Protein AF-A0A9D6K3H1-F1 (afdb_monomer)

Structure (mmCIF, N/CA/C/O backbone):
data_AF-A0A9D6K3H1-F1
#
_entry.id   AF-A0A9D6K3H1-F1
#
loop_
_atom_site.group_PDB
_atom_site.id
_atom_site.type_symbol
_atom_site.label_atom_id
_atom_site.label_alt_id
_atom_site.label_comp_id
_atom_site.label_asym_id
_atom_site.label_entity_id
_atom_site.label_seq_id
_atom_site.pdbx_PDB_ins_code
_atom_site.Cartn_x
_atom_site.Cartn_y
_atom_site.Cartn_z
_atom_site.occupancy
_atom_site.B_iso_or_equiv
_atom_site.auth_seq_id
_atom_site.auth_comp_id
_atom_site.auth_asym_id
_atom_site.auth_atom_id
_atom_site.pdbx_PDB_model_num
ATOM 1 N N . MET A 1 1 ? -2.750 3.047 2.889 1.00 34.97 1 MET A N 1
ATOM 2 C CA . MET A 1 1 ? -2.021 2.498 1.728 1.00 34.97 1 MET A CA 1
ATOM 3 C C . MET A 1 1 ? -0.585 2.992 1.635 1.00 34.97 1 MET A C 1
ATOM 5 O O . MET A 1 1 ? 0.283 2.150 1.766 1.00 34.97 1 MET A O 1
ATOM 9 N N . ILE A 1 2 ? -0.278 4.298 1.575 1.00 33.31 2 ILE A N 1
ATOM 10 C CA . ILE A 1 2 ? 1.137 4.746 1.645 1.00 33.31 2 ILE A CA 1
ATOM 11 C C . ILE A 1 2 ? 1.845 4.328 2.918 1.00 33.31 2 ILE A C 1
ATOM 13 O O . ILE A 1 2 ? 3.008 3.987 2.863 1.00 33.31 2 ILE A O 1
ATOM 17 N N . LYS A 1 3 ? 1.144 4.254 4.052 1.00 32.53 3 LYS A N 1
ATOM 18 C CA . LYS A 1 3 ? 1.721 3.694 5.279 1.00 32.53 3 LYS A CA 1
ATOM 19 C C . LYS A 1 3 ? 2.022 2.196 5.196 1.00 32.53 3 LYS A C 1
ATOM 21 O O . LYS A 1 3 ? 2.820 1.746 5.992 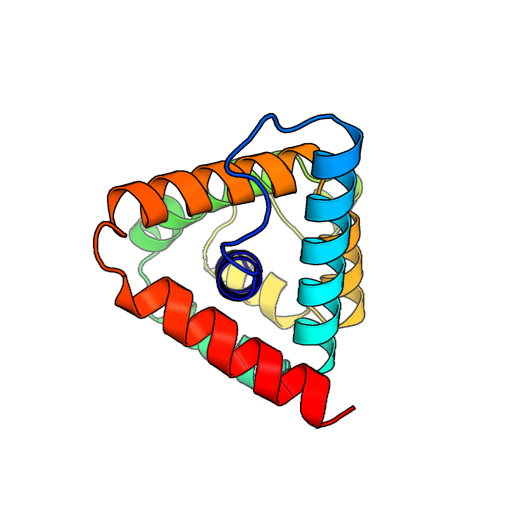1.00 32.53 3 LYS A O 1
ATOM 26 N N . ILE A 1 4 ? 1.405 1.449 4.276 1.00 41.09 4 ILE A N 1
ATOM 27 C CA . ILE A 1 4 ? 1.750 0.043 4.009 1.00 41.09 4 ILE A CA 1
ATOM 28 C C . ILE A 1 4 ? 3.023 0.011 3.166 1.00 41.09 4 ILE A C 1
ATOM 30 O O . ILE A 1 4 ? 3.973 -0.642 3.562 1.00 41.09 4 ILE A O 1
ATOM 34 N N . LEU A 1 5 ? 3.096 0.811 2.094 1.00 40.06 5 LEU A N 1
ATOM 35 C CA . LEU A 1 5 ? 4.319 0.947 1.296 1.00 40.06 5 LEU A CA 1
ATOM 36 C C . LEU A 1 5 ? 5.498 1.475 2.143 1.00 40.06 5 LEU A C 1
ATOM 38 O O . LEU A 1 5 ? 6.581 0.913 2.099 1.00 40.06 5 LEU A O 1
ATOM 42 N N . LEU A 1 6 ? 5.274 2.490 2.988 1.00 38.03 6 LEU A N 1
ATOM 43 C CA . LEU A 1 6 ? 6.254 3.021 3.946 1.00 38.03 6 LEU A CA 1
ATOM 44 C C . LEU A 1 6 ? 6.582 2.034 5.069 1.00 38.03 6 LEU A C 1
ATOM 46 O O . LEU A 1 6 ? 7.730 1.987 5.487 1.00 38.03 6 LEU A O 1
ATOM 50 N N . ALA A 1 7 ? 5.610 1.262 5.571 1.00 35.84 7 ALA A N 1
ATOM 51 C CA . ALA A 1 7 ? 5.877 0.213 6.556 1.00 35.84 7 ALA A CA 1
ATOM 52 C C . ALA A 1 7 ? 6.745 -0.885 5.950 1.00 35.84 7 ALA A C 1
ATOM 54 O O . ALA A 1 7 ? 7.663 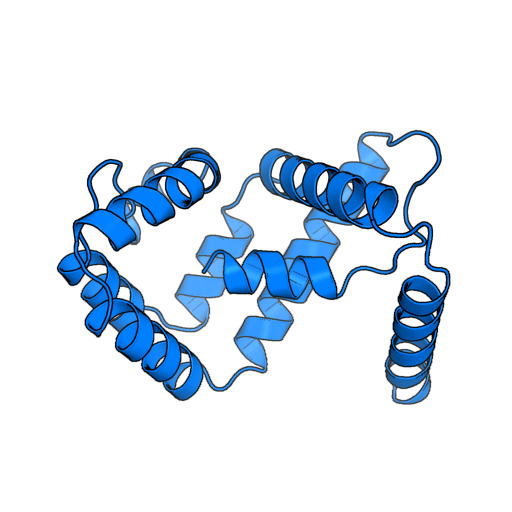-1.341 6.603 1.00 35.84 7 ALA A O 1
ATOM 55 N N . VAL A 1 8 ? 6.526 -1.251 4.693 1.00 38.44 8 VAL A N 1
ATOM 56 C CA . VAL A 1 8 ? 7.352 -2.235 3.989 1.00 38.44 8 VAL A CA 1
ATOM 57 C C . VAL A 1 8 ? 8.752 -1.683 3.696 1.00 38.44 8 VAL A C 1
ATOM 59 O O . VAL A 1 8 ? 9.738 -2.396 3.856 1.00 38.44 8 VAL A O 1
ATOM 62 N N . LEU A 1 9 ? 8.863 -0.390 3.374 1.00 36.81 9 LEU A N 1
ATOM 63 C CA . LEU A 1 9 ? 10.142 0.323 3.255 1.00 36.81 9 LEU A CA 1
ATOM 64 C C . LEU A 1 9 ? 10.906 0.425 4.592 1.00 36.81 9 LEU A C 1
ATOM 66 O O . LEU A 1 9 ? 12.134 0.443 4.584 1.00 36.81 9 LEU A O 1
ATOM 70 N N . LEU A 1 10 ? 10.202 0.429 5.732 1.00 32.66 10 LEU A N 1
ATOM 71 C CA . LEU A 1 10 ? 10.774 0.359 7.087 1.00 32.66 10 LEU A CA 1
ATOM 72 C C . LEU A 1 10 ? 11.378 -1.025 7.429 1.00 32.66 10 LEU A C 1
ATOM 74 O O . LEU A 1 10 ? 12.097 -1.125 8.421 1.00 32.66 10 LEU A O 1
ATOM 78 N N . PHE A 1 11 ? 11.118 -2.073 6.632 1.00 36.97 11 PHE A N 1
ATOM 79 C CA . PHE A 1 11 ? 11.598 -3.450 6.856 1.00 36.97 11 PHE A CA 1
ATOM 80 C C . PHE A 1 11 ? 12.763 -3.874 5.944 1.00 36.97 11 PHE A C 1
ATOM 82 O O . PHE A 1 11 ? 13.203 -5.024 6.005 1.00 36.97 11 PHE A O 1
ATOM 89 N N . LEU A 1 12 ? 13.294 -2.976 5.105 1.00 38.28 12 LEU A N 1
ATOM 90 C CA . LEU A 1 12 ? 14.443 -3.297 4.257 1.00 38.28 12 LEU A CA 1
ATOM 91 C C . LEU A 1 12 ? 15.762 -3.256 5.052 1.00 38.28 12 LEU A C 1
ATOM 93 O O . LEU A 1 12 ? 16.005 -2.298 5.790 1.00 38.28 12 LEU A O 1
ATOM 97 N N . PRO A 1 13 ? 16.659 -4.247 4.884 1.00 34.34 13 PRO A N 1
ATOM 98 C CA . PRO A 1 13 ? 18.005 -4.184 5.435 1.00 34.34 13 PRO A CA 1
ATOM 99 C C . PRO A 1 13 ? 18.747 -2.953 4.904 1.00 34.34 13 PRO A C 1
ATOM 101 O O . PRO A 1 13 ? 19.019 -2.861 3.709 1.00 34.34 13 PRO A O 1
ATOM 104 N N . GLY A 1 14 ? 19.165 -2.052 5.798 1.00 37.28 14 GLY A N 1
ATOM 105 C CA . GLY A 1 14 ? 19.991 -0.875 5.483 1.00 37.28 14 GLY A CA 1
ATOM 106 C C . GLY A 1 14 ? 21.407 -1.184 4.967 1.00 37.28 14 GLY A C 1
ATOM 107 O O . GLY A 1 14 ? 22.272 -0.319 5.019 1.00 37.28 14 GLY A O 1
ATOM 108 N N . LYS A 1 15 ? 21.665 -2.414 4.503 1.00 33.31 15 LYS A N 1
ATOM 109 C CA . LYS A 1 15 ? 22.936 -2.855 3.912 1.00 33.31 15 LYS A CA 1
ATOM 110 C C . LYS A 1 15 ? 22.872 -3.106 2.405 1.00 33.31 15 LYS A C 1
ATOM 112 O O . LYS A 1 15 ? 23.891 -3.455 1.819 1.00 33.31 15 LYS A O 1
ATOM 117 N N . VAL A 1 16 ? 21.720 -2.919 1.760 1.00 41.09 16 VAL A N 1
ATOM 118 C CA . VAL A 1 16 ? 21.636 -3.014 0.299 1.00 41.09 16 VAL A CA 1
ATOM 119 C C . VAL A 1 16 ? 21.862 -1.624 -0.304 1.00 41.09 16 VAL A C 1
ATOM 121 O O . VAL A 1 16 ? 20.983 -0.769 -0.267 1.00 41.09 16 VAL A O 1
ATOM 124 N N . CYS A 1 17 ? 23.066 -1.452 -0.858 1.00 39.22 17 CYS A N 1
ATOM 125 C CA . CYS A 1 17 ? 23.464 -0.446 -1.851 1.00 39.22 17 CYS A CA 1
ATOM 126 C C . CYS A 1 17 ? 23.798 0.970 -1.347 1.00 39.22 17 CYS A C 1
ATOM 128 O O . CYS A 1 17 ? 23.049 1.919 -1.564 1.00 39.22 17 CYS A O 1
ATOM 130 N N . ALA A 1 18 ? 25.000 1.117 -0.778 1.00 37.62 18 ALA A N 1
ATOM 131 C CA . ALA A 1 18 ? 25.737 2.387 -0.799 1.00 37.62 18 ALA A CA 1
ATOM 132 C C . ALA A 1 18 ? 26.612 2.549 -2.064 1.00 37.62 18 ALA A C 1
ATOM 134 O O . ALA A 1 18 ? 26.989 3.669 -2.389 1.00 37.62 18 ALA A O 1
ATOM 135 N N . ASP A 1 19 ? 26.854 1.474 -2.822 1.00 35.62 19 ASP A N 1
ATOM 136 C CA . ASP A 1 19 ? 27.674 1.510 -4.034 1.00 35.62 19 ASP A CA 1
ATOM 137 C C . ASP A 1 19 ? 26.837 1.158 -5.269 1.00 35.62 19 ASP A C 1
ATOM 139 O O . ASP A 1 19 ? 26.221 0.095 -5.325 1.00 35.62 19 ASP A O 1
ATOM 143 N N . GLY A 1 20 ? 26.802 2.078 -6.239 1.00 43.56 20 GLY A N 1
ATOM 144 C CA . GLY A 1 20 ? 26.458 1.840 -7.648 1.00 43.56 20 GLY A CA 1
ATOM 145 C C . GLY A 1 20 ? 25.233 0.963 -7.915 1.00 43.56 20 GLY A C 1
ATOM 146 O O . GLY A 1 20 ? 25.348 -0.231 -8.179 1.00 43.56 20 GLY A O 1
ATOM 147 N N . ILE A 1 21 ? 24.050 1.570 -7.913 1.00 46.44 21 ILE A N 1
ATOM 148 C CA . ILE A 1 21 ? 22.802 0.880 -8.237 1.00 46.44 21 ILE A CA 1
ATOM 149 C C . ILE A 1 21 ? 22.749 0.585 -9.749 1.00 46.44 21 ILE A C 1
ATOM 151 O O . ILE A 1 21 ? 22.453 1.465 -10.554 1.00 46.44 21 ILE A O 1
ATOM 155 N N . ASN A 1 22 ? 23.044 -0.660 -10.125 1.00 53.66 22 ASN A N 1
ATOM 156 C CA . ASN A 1 22 ? 22.852 -1.205 -11.475 1.00 53.66 22 ASN A CA 1
ATOM 157 C C . ASN A 1 22 ? 21.384 -1.642 -11.681 1.00 53.66 22 ASN A C 1
ATOM 159 O O . ASN A 1 22 ? 20.722 -2.030 -10.715 1.00 53.66 22 ASN A O 1
ATOM 163 N N . GLU A 1 23 ? 20.879 -1.690 -12.922 1.00 55.91 23 GLU A N 1
ATOM 164 C CA . GLU A 1 23 ? 19.481 -2.079 -13.235 1.00 55.91 23 GLU A CA 1
ATOM 165 C C . GLU A 1 23 ? 19.042 -3.426 -12.622 1.00 55.91 23 GLU A C 1
ATOM 167 O O . GLU A 1 23 ? 17.896 -3.581 -12.198 1.00 55.91 23 GLU A O 1
ATOM 172 N N . LEU A 1 24 ? 19.955 -4.401 -12.530 1.00 51.75 24 LEU A N 1
ATOM 173 C CA . LEU A 1 24 ? 19.700 -5.707 -11.905 1.00 51.75 24 LEU A CA 1
ATOM 174 C C . LEU A 1 24 ? 19.484 -5.604 -10.387 1.00 51.75 24 LEU A C 1
ATOM 176 O O . LEU A 1 24 ? 18.619 -6.291 -9.843 1.00 51.75 24 LEU A O 1
ATOM 180 N N . SER A 1 25 ? 20.228 -4.724 -9.710 1.00 69.50 25 SER A N 1
ATOM 181 C CA . SER A 1 25 ? 20.042 -4.465 -8.275 1.00 69.50 25 SER A CA 1
ATOM 182 C C . SER A 1 25 ? 18.723 -3.738 -8.004 1.00 69.50 25 SER A C 1
ATOM 184 O O . SER A 1 25 ? 18.017 -4.065 -7.054 1.00 69.50 25 SER A O 1
ATOM 186 N N . ASP A 1 26 ? 18.332 -2.837 -8.904 1.00 72.31 26 ASP A N 1
ATOM 187 C CA . ASP A 1 26 ? 17.093 -2.068 -8.821 1.00 72.31 26 ASP A CA 1
ATOM 188 C C . ASP A 1 26 ? 15.849 -2.964 -8.954 1.00 72.31 26 ASP A C 1
ATOM 190 O O . ASP A 1 26 ? 14.924 -2.881 -8.140 1.00 72.31 26 ASP A O 1
ATOM 194 N N . ARG A 1 27 ? 15.852 -3.901 -9.912 1.00 74.19 27 ARG A N 1
ATOM 195 C CA . ARG A 1 27 ? 14.777 -4.903 -10.042 1.00 74.19 27 ARG A CA 1
ATOM 196 C C . ARG A 1 27 ? 14.690 -5.821 -8.823 1.00 74.19 27 ARG A C 1
ATOM 198 O O . ARG A 1 27 ? 13.590 -6.098 -8.350 1.00 74.19 27 ARG A O 1
ATOM 205 N N . ALA A 1 28 ? 15.828 -6.261 -8.281 1.00 73.62 28 ALA A N 1
ATOM 206 C CA . ALA A 1 28 ? 15.855 -7.095 -7.079 1.00 73.62 28 ALA A CA 1
ATOM 207 C C . ALA A 1 28 ? 15.275 -6.361 -5.856 1.00 73.62 28 ALA A C 1
ATOM 209 O O . ALA A 1 28 ? 14.505 -6.945 -5.089 1.00 73.62 28 ALA A O 1
ATOM 210 N N . ILE A 1 29 ? 15.582 -5.069 -5.701 1.00 77.06 29 ILE A N 1
ATOM 211 C CA . ILE A 1 29 ? 15.008 -4.216 -4.653 1.00 77.06 29 ILE A CA 1
ATOM 212 C C . ILE A 1 29 ? 13.490 -4.103 -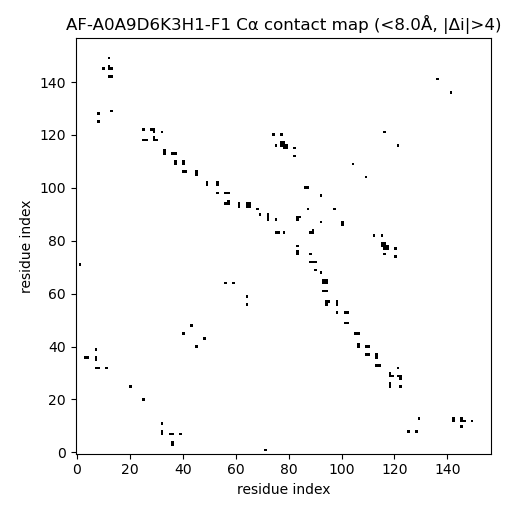4.828 1.00 77.06 29 ILE A C 1
ATOM 214 O O . ILE A 1 29 ? 12.750 -4.347 -3.873 1.00 77.06 29 ILE A O 1
ATOM 218 N N . ALA A 1 30 ? 13.012 -3.783 -6.035 1.00 80.12 30 ALA A N 1
ATOM 219 C CA . ALA A 1 30 ? 11.581 -3.654 -6.306 1.00 80.12 30 ALA A CA 1
ATOM 220 C C . ALA A 1 30 ? 10.817 -4.955 -6.015 1.00 80.12 30 ALA A C 1
ATOM 222 O O . ALA A 1 30 ? 9.812 -4.937 -5.299 1.00 80.12 30 ALA A O 1
ATOM 223 N N . ALA A 1 31 ? 11.329 -6.090 -6.499 1.00 81.69 31 ALA A N 1
ATOM 224 C CA . ALA A 1 31 ? 10.744 -7.407 -6.265 1.00 81.69 31 ALA A CA 1
ATOM 225 C C . ALA A 1 31 ? 10.708 -7.766 -4.771 1.00 81.69 31 ALA A C 1
ATOM 227 O O . ALA A 1 31 ? 9.690 -8.252 -4.271 1.00 81.69 31 ALA A O 1
ATOM 228 N N . THR A 1 32 ? 11.786 -7.474 -4.038 1.00 78.75 32 THR A N 1
ATOM 229 C CA . THR A 1 32 ? 11.864 -7.710 -2.589 1.00 78.75 32 THR A CA 1
ATOM 230 C C . THR A 1 32 ? 10.824 -6.878 -1.844 1.00 78.75 32 THR A C 1
ATOM 232 O O . THR A 1 32 ? 10.076 -7.413 -1.027 1.00 78.75 32 THR A O 1
ATOM 235 N N . VAL A 1 33 ? 10.714 -5.585 -2.158 1.00 80.50 33 VAL A N 1
ATOM 236 C CA . VAL A 1 33 ? 9.723 -4.691 -1.540 1.00 80.50 33 VAL A CA 1
ATOM 237 C C . VAL A 1 33 ? 8.305 -5.168 -1.817 1.00 80.50 33 VAL A C 1
ATOM 239 O O . VAL A 1 33 ? 7.511 -5.287 -0.888 1.00 80.50 33 VAL A O 1
ATOM 242 N N . LYS A 1 34 ? 7.976 -5.489 -3.070 1.00 86.19 34 LYS A N 1
ATOM 243 C CA . LYS A 1 34 ? 6.647 -6.005 -3.422 1.00 86.19 34 LYS A CA 1
ATOM 244 C C . LYS A 1 34 ? 6.334 -7.306 -2.687 1.00 86.19 34 LYS A C 1
ATOM 246 O O . LYS A 1 34 ? 5.244 -7.454 -2.143 1.00 86.19 34 LYS A O 1
ATOM 251 N N . THR A 1 35 ? 7.300 -8.218 -2.597 1.00 84.12 35 THR A N 1
ATOM 252 C CA . THR A 1 35 ? 7.142 -9.485 -1.867 1.00 84.12 35 THR A CA 1
ATOM 253 C C . THR A 1 35 ? 6.864 -9.242 -0.386 1.00 84.12 35 THR A C 1
ATOM 255 O O . THR A 1 35 ? 5.887 -9.761 0.148 1.00 84.12 35 THR A O 1
ATOM 258 N N . LEU A 1 36 ? 7.655 -8.391 0.271 1.00 78.38 36 LEU A N 1
ATOM 259 C CA . LEU A 1 36 ? 7.441 -8.032 1.675 1.00 78.38 36 LEU A CA 1
ATOM 260 C C . LEU A 1 36 ? 6.086 -7.345 1.895 1.00 78.38 36 LEU A C 1
ATOM 262 O O . LEU A 1 36 ? 5.423 -7.600 2.900 1.00 78.38 36 LEU A O 1
ATOM 266 N N . ALA A 1 37 ? 5.641 -6.509 0.953 1.00 80.88 37 ALA A N 1
ATOM 267 C CA . ALA A 1 37 ? 4.321 -5.892 1.006 1.00 80.88 37 ALA A CA 1
ATOM 268 C C . ALA A 1 37 ? 3.194 -6.922 0.936 1.00 80.88 37 ALA A C 1
ATOM 270 O O . ALA A 1 37 ? 2.244 -6.826 1.714 1.00 80.88 37 ALA A O 1
ATOM 271 N N . LYS A 1 38 ? 3.317 -7.926 0.065 1.00 85.69 38 LYS A N 1
ATOM 272 C CA . LYS A 1 38 ? 2.339 -9.014 -0.033 1.00 85.69 38 LYS A CA 1
ATOM 273 C C . LYS A 1 38 ? 2.303 -9.856 1.238 1.00 85.69 38 LYS A C 1
ATOM 275 O O . LYS A 1 38 ? 1.232 -10.017 1.813 1.00 85.69 38 LYS A O 1
ATOM 280 N N . VAL A 1 39 ? 3.461 -10.256 1.768 1.00 81.00 39 VAL A N 1
ATOM 281 C CA . VAL A 1 39 ? 3.548 -10.982 3.051 1.00 81.00 39 VAL A CA 1
ATOM 282 C C . VAL A 1 39 ? 2.923 -10.172 4.193 1.00 81.00 39 VAL A C 1
ATOM 284 O O . VAL A 1 39 ? 2.207 -10.712 5.038 1.00 81.00 39 VAL A O 1
ATOM 287 N N . PHE A 1 40 ? 3.131 -8.854 4.226 1.00 80.25 40 PHE A N 1
ATOM 288 C CA . PHE A 1 40 ? 2.475 -7.995 5.211 1.00 80.25 40 PHE A CA 1
ATOM 289 C C . PHE A 1 40 ? 0.944 -8.015 5.070 1.00 80.25 40 PHE A C 1
ATOM 291 O O . PHE A 1 40 ? 0.236 -8.153 6.067 1.00 80.25 40 PHE A O 1
ATOM 298 N N . VAL A 1 41 ? 0.421 -7.894 3.846 1.00 82.94 41 VAL A N 1
ATOM 299 C CA . VAL A 1 41 ? -1.026 -7.961 3.575 1.00 82.94 41 VAL A CA 1
ATOM 300 C C . VAL A 1 41 ? -1.608 -9.319 3.981 1.00 82.94 41 VAL A C 1
ATOM 302 O O . VAL A 1 41 ? -2.695 -9.382 4.557 1.00 82.94 41 VAL A O 1
ATOM 305 N N . GLU A 1 42 ? -0.880 -10.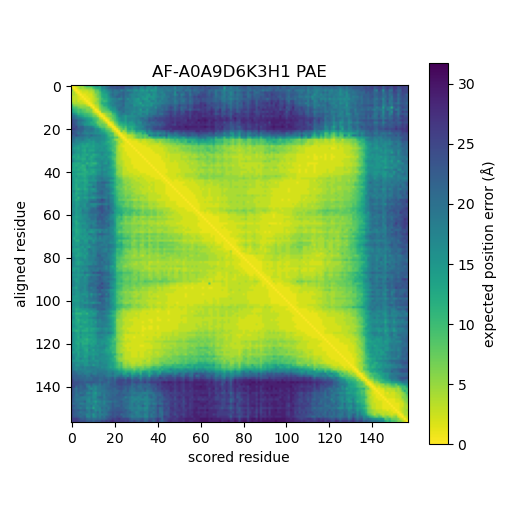404 3.736 1.00 86.44 42 GLU A N 1
ATOM 306 C CA . GLU A 1 42 ? -1.293 -11.757 4.105 1.00 86.44 42 GLU A CA 1
ATOM 307 C C . GLU A 1 42 ? -1.326 -11.965 5.621 1.00 86.44 42 GLU A C 1
ATOM 309 O O . GLU A 1 42 ? -2.269 -12.567 6.139 1.00 86.44 42 GLU A O 1
ATOM 314 N N . THR A 1 43 ? -0.347 -11.424 6.344 1.00 84.62 43 THR A N 1
ATOM 315 C CA . THR A 1 43 ? -0.197 -11.626 7.795 1.00 84.62 43 THR A CA 1
ATOM 316 C C . THR A 1 43 ? -1.028 -10.668 8.645 1.00 84.62 43 THR A C 1
ATOM 318 O O . THR A 1 43 ? -1.358 -10.990 9.788 1.00 84.62 43 THR A O 1
ATOM 321 N N . VAL A 1 44 ? -1.393 -9.495 8.123 1.00 84.94 44 VAL A N 1
ATOM 322 C CA . VAL A 1 44 ? -2.168 -8.512 8.884 1.00 84.94 44 VAL A CA 1
ATOM 323 C C . VAL A 1 44 ? -3.640 -8.924 9.019 1.00 84.94 44 VAL A C 1
ATOM 325 O O . VAL A 1 44 ? -4.266 -9.465 8.101 1.00 84.94 44 VAL A O 1
ATOM 328 N N . ASP A 1 45 ? -4.223 -8.602 10.176 1.00 89.25 45 ASP A N 1
ATOM 329 C CA . ASP A 1 45 ? -5.675 -8.525 10.349 1.00 89.25 45 ASP A CA 1
ATOM 330 C C . ASP A 1 45 ? -6.193 -7.325 9.543 1.00 89.25 45 ASP A C 1
ATOM 332 O O . ASP A 1 45 ? -6.141 -6.168 9.986 1.00 89.25 45 ASP A O 1
ATOM 336 N N . LEU A 1 46 ? -6.615 -7.612 8.309 1.00 85.94 46 LEU A N 1
ATOM 337 C CA . LEU A 1 46 ? -7.007 -6.600 7.339 1.00 85.94 46 LEU A CA 1
ATOM 338 C C . LEU A 1 46 ? -8.208 -5.786 7.828 1.00 85.94 46 LEU A C 1
ATOM 340 O O . LEU A 1 46 ? -8.207 -4.566 7.675 1.00 85.94 46 LEU A O 1
ATOM 344 N N . GLU A 1 47 ? -9.190 -6.414 8.472 1.00 89.88 47 GLU A N 1
ATOM 345 C CA . GLU A 1 47 ? -10.382 -5.721 8.966 1.00 89.88 47 GLU A CA 1
ATOM 346 C C . GLU A 1 47 ? -10.028 -4.730 10.073 1.00 89.88 47 GLU A C 1
ATOM 348 O O . GLU A 1 47 ? -10.384 -3.547 10.009 1.00 89.88 47 GLU A O 1
ATOM 353 N N . LYS A 1 48 ? -9.212 -5.153 11.043 1.00 88.69 48 LYS A N 1
ATOM 354 C CA . LYS A 1 48 ? -8.709 -4.255 12.089 1.00 88.69 48 LYS A CA 1
ATOM 355 C C . LYS A 1 48 ? -7.847 -3.134 11.511 1.00 88.69 48 LYS A C 1
ATOM 357 O O . LYS A 1 48 ? -7.924 -1.982 11.960 1.00 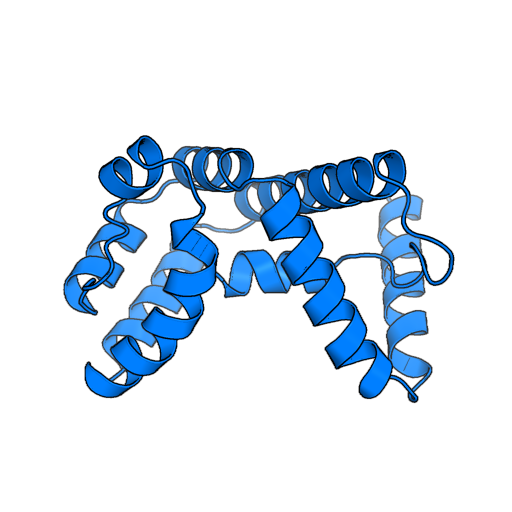88.69 48 LYS A O 1
ATOM 362 N N . PHE A 1 49 ? -7.027 -3.446 10.510 1.00 84.44 49 PHE A N 1
ATOM 363 C CA . PHE A 1 49 ? -6.182 -2.468 9.836 1.00 84.44 49 PHE A CA 1
ATOM 364 C C . PHE A 1 49 ? -7.009 -1.419 9.076 1.00 84.44 49 PHE A C 1
ATOM 366 O O . PHE A 1 49 ? -6.753 -0.215 9.238 1.00 84.44 49 PHE A O 1
ATOM 373 N N . LYS A 1 50 ? -8.018 -1.851 8.305 1.00 85.19 50 LYS A N 1
ATOM 374 C CA . LYS A 1 50 ? -8.979 -0.990 7.600 1.00 85.19 50 LYS A CA 1
ATOM 375 C C . LYS A 1 50 ? -9.730 -0.111 8.587 1.00 85.19 50 LYS A C 1
ATOM 377 O O . LYS A 1 50 ? -9.686 1.111 8.455 1.00 85.19 50 LYS A O 1
ATOM 382 N N . ALA A 1 51 ? -10.311 -0.695 9.635 1.00 85.44 51 ALA A N 1
ATOM 383 C CA . ALA A 1 51 ? -11.072 0.032 10.649 1.00 85.44 51 ALA A CA 1
ATOM 384 C C . ALA A 1 51 ? -10.251 1.153 11.308 1.00 85.44 51 ALA A C 1
ATOM 386 O O . ALA A 1 51 ? -10.732 2.279 11.468 1.00 85.44 51 ALA A O 1
ATOM 387 N N . LYS A 1 52 ? -8.976 0.891 11.636 1.00 86.00 52 LYS A N 1
ATOM 388 C CA . LYS A 1 52 ? -8.064 1.909 12.186 1.00 86.00 52 LYS A CA 1
ATOM 389 C C . LYS A 1 52 ? -7.851 3.076 11.217 1.00 86.00 52 LYS A C 1
ATOM 391 O O . LYS A 1 52 ? -7.853 4.235 11.642 1.00 86.00 52 LYS A O 1
ATOM 396 N N . HIS A 1 53 ? -7.654 2.788 9.933 1.00 84.00 53 HIS A N 1
ATOM 397 C CA . HIS A 1 53 ? -7.393 3.811 8.921 1.00 84.00 53 HIS A CA 1
ATOM 398 C C . HIS A 1 53 ? -8.652 4.585 8.541 1.00 84.00 53 HIS A C 1
ATOM 400 O O . HIS A 1 53 ? -8.594 5.811 8.500 1.00 84.00 53 HIS A O 1
ATOM 406 N N . ILE A 1 54 ? -9.786 3.905 8.377 1.00 84.38 54 ILE A N 1
ATOM 407 C CA . ILE A 1 54 ? -11.096 4.528 8.173 1.00 84.38 54 ILE A CA 1
ATOM 408 C C . ILE A 1 54 ? -11.401 5.469 9.337 1.00 84.38 54 ILE A C 1
ATOM 410 O O . ILE A 1 54 ? -11.632 6.649 9.108 1.00 84.38 54 ILE A O 1
ATOM 414 N N . ARG A 1 55 ? -11.258 5.023 10.594 1.00 86.19 55 ARG A N 1
ATOM 415 C CA . ARG A 1 55 ? -11.447 5.889 11.772 1.00 86.19 55 ARG A CA 1
ATOM 416 C C . ARG A 1 55 ? -10.529 7.115 11.748 1.00 86.19 55 ARG A C 1
ATOM 418 O O . ARG A 1 55 ? -10.944 8.199 12.154 1.00 86.19 55 ARG A O 1
ATOM 425 N N . SER A 1 56 ? -9.282 6.963 11.300 1.00 86.94 56 SER A N 1
ATOM 426 C CA . SER A 1 56 ? -8.362 8.096 11.160 1.00 86.94 56 SER A CA 1
ATOM 427 C C . SER A 1 56 ? -8.782 9.063 10.051 1.00 86.94 56 SER A C 1
ATOM 429 O O . SER A 1 56 ? -8.567 10.263 10.212 1.00 86.94 56 SER A O 1
ATOM 431 N N . LEU A 1 57 ? -9.327 8.563 8.940 1.00 85.44 57 LEU A N 1
ATOM 432 C CA . LEU A 1 57 ? -9.825 9.378 7.833 1.00 85.44 57 LEU A CA 1
ATOM 433 C C . LEU A 1 57 ? -11.121 10.091 8.223 1.00 85.44 57 LEU A C 1
ATOM 435 O O . LEU A 1 57 ? -11.217 11.295 8.035 1.00 85.44 57 LEU A O 1
ATOM 439 N N . SER A 1 58 ? -12.064 9.411 8.878 1.00 83.44 58 SER A N 1
ATOM 440 C CA . SER A 1 58 ? -13.337 9.998 9.318 1.00 83.44 58 SER A CA 1
ATOM 441 C C . SER A 1 58 ? -13.168 11.167 10.295 1.00 83.44 58 SER A C 1
ATOM 443 O O . SER A 1 58 ? -14.016 12.054 10.343 1.00 83.44 58 SER A O 1
ATOM 445 N N . LYS A 1 59 ? -12.067 11.199 11.058 1.00 89.88 59 LYS A N 1
ATOM 446 C CA . LYS A 1 59 ? -11.715 12.304 11.970 1.00 89.88 59 LYS A CA 1
ATOM 447 C C . LYS A 1 59 ? -10.956 13.452 11.292 1.00 89.88 59 LYS A C 1
ATOM 449 O O . LYS A 1 59 ? -10.640 14.444 11.942 1.00 89.88 59 LYS A O 1
ATOM 454 N N . MET A 1 60 ? -10.593 13.304 10.022 1.00 88.44 60 MET A N 1
ATOM 455 C CA . MET A 1 60 ? -9.831 14.294 9.264 1.00 88.44 60 MET A CA 1
ATOM 456 C C . MET A 1 60 ? -10.775 15.263 8.555 1.00 88.44 60 MET A C 1
ATOM 458 O O . MET A 1 60 ? -11.797 14.833 8.028 1.00 88.44 60 MET A O 1
ATOM 462 N N . THR A 1 61 ? -10.432 16.551 8.513 1.00 94.50 61 THR A N 1
ATOM 463 C CA . THR A 1 61 ? -11.130 17.519 7.655 1.00 94.50 61 THR A CA 1
ATOM 464 C C . THR A 1 61 ? -10.837 17.234 6.183 1.00 94.50 61 THR A C 1
ATOM 466 O O . THR A 1 61 ? -9.786 16.676 5.862 1.00 94.50 61 THR A O 1
ATOM 469 N N . GLU A 1 62 ? -11.740 17.636 5.286 1.00 93.06 62 GLU A N 1
ATOM 470 C CA . GLU A 1 62 ? -11.544 17.443 3.843 1.00 93.06 62 GLU A CA 1
ATOM 471 C C . GLU A 1 62 ? -10.268 18.139 3.354 1.00 93.06 62 GLU A C 1
ATOM 473 O O . GLU A 1 62 ? -9.448 17.528 2.683 1.00 93.06 62 GLU A O 1
ATOM 478 N N . GLU A 1 63 ? -10.014 19.374 3.79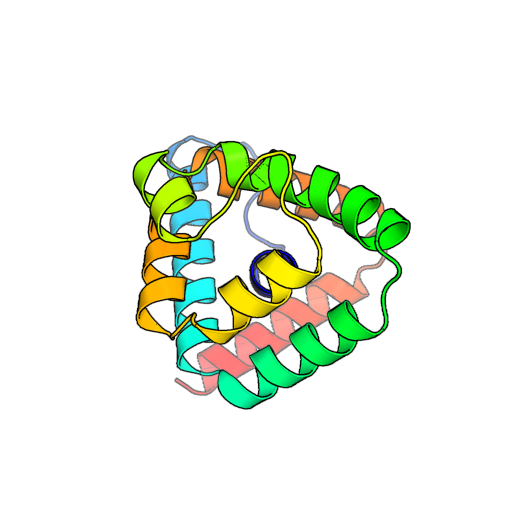2 1.00 93.19 63 GLU A N 1
ATOM 479 C CA . GLU A 1 63 ? -8.808 20.122 3.414 1.00 93.19 63 GLU A CA 1
ATOM 480 C C . GLU A 1 63 ? -7.512 19.387 3.805 1.00 93.19 63 GLU A C 1
ATOM 482 O O . GLU A 1 63 ? -6.562 19.285 3.026 1.00 93.19 63 GLU A O 1
ATOM 487 N N . LYS A 1 64 ? -7.472 18.820 5.018 1.00 89.81 64 LYS A N 1
ATOM 488 C CA . LYS A 1 64 ? -6.318 18.047 5.492 1.00 89.81 64 LYS A CA 1
ATOM 489 C C . LYS A 1 64 ? -6.188 16.718 4.753 1.00 89.81 64 LYS A C 1
ATOM 491 O O . LYS A 1 64 ? -5.067 16.235 4.577 1.00 89.81 64 LYS A O 1
ATOM 496 N N . PHE A 1 65 ? -7.310 16.129 4.347 1.00 90.38 65 PHE A N 1
ATOM 497 C CA . PHE A 1 65 ? -7.321 14.943 3.506 1.00 90.38 65 PHE A CA 1
ATOM 498 C C . PHE A 1 65 ? -6.732 15.256 2.130 1.00 90.38 65 PHE A C 1
ATOM 500 O O . PHE A 1 65 ? -5.766 14.600 1.759 1.00 90.38 65 PHE A O 1
ATOM 507 N N . GLN A 1 66 ? -7.210 16.299 1.448 1.00 88.75 66 GLN A N 1
ATOM 508 C CA . GLN A 1 66 ? -6.736 16.703 0.120 1.00 88.75 66 GLN A CA 1
ATOM 509 C C . GLN A 1 66 ? -5.234 17.002 0.106 1.00 88.75 66 GLN A C 1
ATOM 511 O O . GLN A 1 66 ? -4.504 16.455 -0.717 1.00 88.75 66 GLN A O 1
ATOM 516 N N . LYS A 1 67 ? -4.734 17.767 1.089 1.00 85.81 67 LYS A N 1
ATOM 517 C CA . LYS A 1 67 ? -3.291 18.042 1.239 1.00 85.81 67 LYS A CA 1
ATOM 518 C C . LYS A 1 67 ? -2.453 16.764 1.293 1.00 85.81 67 LYS A C 1
ATOM 520 O O . LYS A 1 67 ? -1.419 16.676 0.646 1.00 85.81 67 LYS A O 1
ATOM 525 N N . ARG A 1 68 ? -2.913 15.759 2.044 1.00 81.56 68 ARG A N 1
ATOM 526 C CA . ARG A 1 68 ? -2.233 14.458 2.117 1.00 81.56 68 ARG A CA 1
ATOM 527 C C . ARG A 1 68 ? -2.426 13.652 0.846 1.00 81.56 68 ARG A C 1
ATOM 529 O O . ARG A 1 68 ? -1.490 12.996 0.415 1.00 81.56 68 ARG A O 1
ATOM 536 N N . TYR A 1 69 ? -3.630 13.666 0.283 1.00 80.88 69 TYR A N 1
ATOM 537 C CA . TYR A 1 69 ? -3.982 12.880 -0.886 1.00 80.88 69 TYR A CA 1
ATOM 538 C C . TYR A 1 69 ? -3.163 13.285 -2.108 1.00 80.88 69 TYR A C 1
ATOM 540 O O . TYR A 1 69 ? -2.731 12.398 -2.823 1.00 80.88 69 TYR A O 1
ATOM 548 N N . ILE A 1 70 ? -2.842 14.567 -2.289 1.00 80.94 70 ILE A N 1
ATOM 549 C CA . ILE A 1 70 ? -1.963 15.031 -3.375 1.00 80.94 70 ILE A CA 1
ATOM 550 C C . ILE A 1 70 ? -0.583 14.359 -3.309 1.00 80.94 70 ILE A C 1
ATOM 552 O O . ILE A 1 70 ? -0.098 13.844 -4.315 1.00 80.94 70 ILE A O 1
ATOM 556 N N . GLU A 1 71 ? 0.020 14.282 -2.117 1.00 75.81 71 GLU A N 1
ATOM 557 C CA . GLU A 1 71 ? 1.292 13.568 -1.919 1.00 75.81 71 GLU A CA 1
ATOM 558 C C . GLU A 1 71 ? 1.158 12.076 -2.246 1.00 75.81 71 GLU A C 1
ATOM 560 O O . GLU A 1 71 ? 2.108 11.444 -2.705 1.00 75.81 71 GLU A O 1
ATOM 565 N N . ILE A 1 72 ? -0.029 11.505 -2.003 1.00 74.50 72 ILE A N 1
ATOM 566 C CA . ILE A 1 72 ? -0.319 10.111 -2.330 1.00 74.50 72 ILE A CA 1
ATOM 567 C C . ILE A 1 72 ? -0.485 9.923 -3.831 1.00 74.50 72 ILE A C 1
ATOM 569 O O . ILE A 1 72 ? 0.075 8.986 -4.396 1.00 74.50 72 ILE A O 1
ATOM 573 N N . TYR A 1 73 ? -1.258 10.800 -4.461 1.00 79.19 73 TYR A N 1
ATOM 574 C CA . TYR A 1 73 ? -1.623 10.736 -5.863 1.00 79.19 73 TYR A CA 1
ATOM 575 C C . TYR A 1 73 ? -0.395 10.821 -6.763 1.00 79.19 73 TYR A C 1
ATOM 577 O O . TYR A 1 73 ? -0.313 10.073 -7.730 1.00 79.19 73 TYR A O 1
ATOM 585 N N . ASP A 1 74 ? 0.612 11.616 -6.391 1.00 73.81 74 ASP A N 1
ATOM 586 C CA . ASP A 1 74 ? 1.879 11.681 -7.128 1.00 73.81 74 ASP A CA 1
ATOM 587 C C . ASP A 1 74 ? 2.594 10.321 -7.224 1.00 73.81 74 ASP A C 1
ATOM 589 O O . ASP A 1 74 ? 3.287 10.056 -8.201 1.00 73.81 74 ASP A O 1
ATOM 593 N N . VAL A 1 75 ? 2.375 9.440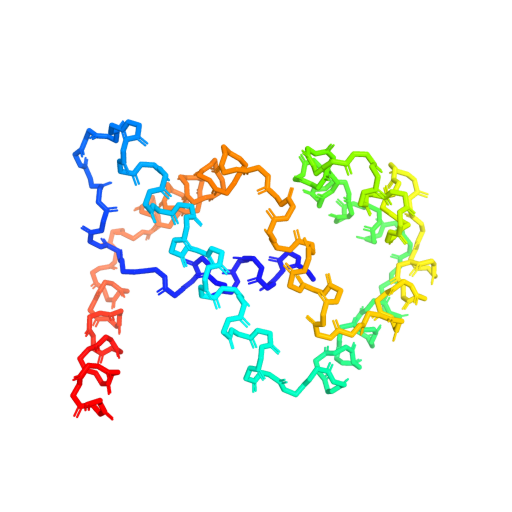 -6.242 1.00 71.31 75 VAL A N 1
ATOM 594 C CA . VAL A 1 75 ? 2.912 8.070 -6.209 1.00 71.31 75 VAL A CA 1
ATOM 595 C C . VAL A 1 75 ? 2.056 7.130 -7.046 1.00 71.31 75 VAL A C 1
ATOM 597 O O . VAL A 1 75 ? 2.562 6.292 -7.787 1.00 71.31 75 VAL A O 1
ATOM 600 N N . VAL A 1 76 ? 0.736 7.207 -6.858 1.00 72.81 76 VAL A N 1
ATOM 601 C CA . VAL A 1 76 ? -0.197 6.202 -7.381 1.00 72.81 76 VAL A CA 1
ATOM 602 C C . VAL A 1 76 ? -0.677 6.515 -8.792 1.00 72.81 76 VAL A C 1
ATOM 604 O O . VAL A 1 76 ? -1.223 5.629 -9.440 1.00 72.81 76 VAL A O 1
ATOM 607 N N . LYS A 1 77 ? -0.452 7.730 -9.305 1.00 80.94 77 LYS A N 1
ATOM 608 C CA . LYS A 1 77 ? -0.772 8.097 -10.694 1.00 80.94 77 LYS A CA 1
ATOM 609 C C . LYS A 1 77 ? 0.022 7.289 -11.725 1.00 80.94 77 LYS A C 1
ATOM 611 O O . LYS A 1 77 ? -0.417 7.178 -12.864 1.00 80.94 77 LYS A O 1
ATOM 616 N N . ASP A 1 78 ? 1.148 6.712 -11.317 1.00 81.50 78 ASP A N 1
ATOM 617 C CA . ASP A 1 78 ? 2.002 5.894 -12.178 1.00 81.50 78 ASP A CA 1
ATOM 618 C C . ASP A 1 78 ? 1.540 4.421 -12.233 1.00 81.50 78 ASP A C 1
ATOM 620 O O . ASP A 1 78 ? 2.064 3.632 -13.015 1.00 81.50 78 ASP A O 1
ATOM 624 N N . ILE A 1 79 ? 0.539 4.031 -11.432 1.00 80.44 79 ILE A N 1
ATOM 625 C CA . ILE A 1 79 ? -0.108 2.713 -11.517 1.00 80.44 79 ILE A CA 1
ATOM 626 C C . ILE A 1 79 ? -0.902 2.622 -12.839 1.00 80.44 79 ILE A C 1
ATOM 628 O O . ILE A 1 79 ? -1.509 3.621 -13.254 1.00 80.44 79 ILE A O 1
ATOM 632 N N . PRO A 1 80 ? -0.960 1.440 -13.496 1.00 84.38 80 PRO A N 1
ATOM 633 C CA . PRO A 1 80 ? -1.773 1.213 -14.686 1.00 84.38 80 PRO A CA 1
ATOM 634 C C . PRO A 1 80 ? -3.177 1.811 -14.572 1.00 84.38 80 PRO A C 1
ATOM 636 O O . PRO A 1 80 ? -3.847 1.686 -13.542 1.00 84.38 80 PRO A O 1
ATOM 639 N N . ALA A 1 81 ? -3.622 2.482 -15.638 1.00 87.31 81 ALA A N 1
ATOM 640 C CA . ALA A 1 81 ? -4.902 3.191 -15.662 1.00 87.31 81 ALA A CA 1
ATOM 641 C C . ALA A 1 81 ? -6.080 2.273 -15.299 1.00 87.31 81 ALA A C 1
ATOM 643 O O . ALA A 1 81 ? -6.960 2.678 -14.547 1.00 87.31 81 ALA A O 1
ATOM 644 N N . GLU A 1 82 ? -6.044 1.022 -15.756 1.00 87.31 82 GLU A N 1
ATOM 645 C CA . GLU A 1 82 ? -7.050 -0.003 -15.461 1.00 87.31 82 GLU A CA 1
ATOM 646 C C . GLU A 1 82 ? -7.204 -0.248 -13.955 1.00 87.31 82 GLU A C 1
ATOM 648 O O . GLU A 1 82 ? -8.319 -0.226 -13.436 1.00 87.31 82 GLU A O 1
ATOM 653 N N . LEU A 1 83 ? -6.091 -0.386 -13.228 1.00 82.88 83 LEU A N 1
ATOM 654 C CA . LEU A 1 83 ? -6.107 -0.575 -11.776 1.00 82.88 83 LEU A CA 1
ATOM 655 C C . LEU A 1 83 ? -6.555 0.695 -11.048 1.00 82.88 83 LEU A C 1
ATOM 657 O O . LEU A 1 83 ? -7.305 0.620 -10.076 1.00 82.88 83 LEU A O 1
ATOM 661 N N . ARG A 1 84 ? -6.153 1.878 -11.529 1.00 85.31 84 ARG A N 1
ATOM 662 C CA . ARG A 1 84 ? -6.625 3.148 -10.956 1.00 85.31 84 ARG A CA 1
ATOM 663 C C . ARG A 1 84 ? -8.138 3.297 -11.082 1.00 85.31 84 ARG A C 1
ATOM 665 O O . ARG A 1 84 ? -8.786 3.665 -10.107 1.00 85.31 84 ARG A O 1
ATOM 672 N N . VAL A 1 85 ? -8.702 2.965 -12.242 1.00 86.69 85 VAL A N 1
ATOM 673 C CA . VAL A 1 85 ? -10.154 2.980 -12.466 1.00 86.69 85 VAL A CA 1
ATOM 674 C C . VAL A 1 85 ? -10.843 1.931 -11.593 1.00 86.69 85 VAL A C 1
ATOM 676 O O . VAL A 1 85 ? -11.786 2.273 -10.882 1.00 86.69 85 VAL A O 1
ATOM 679 N N . LYS A 1 86 ? -10.335 0.690 -11.575 1.00 84.50 86 LYS A N 1
ATOM 680 C CA . LYS A 1 86 ? -10.880 -0.421 -10.776 1.00 84.50 86 LYS A CA 1
ATOM 681 C C . LYS A 1 86 ? -10.995 -0.073 -9.289 1.00 84.50 86 LYS A C 1
ATOM 683 O O . LYS A 1 86 ? -12.012 -0.367 -8.670 1.00 84.50 86 LYS A O 1
ATOM 688 N N . TYR A 1 87 ? -9.983 0.594 -8.730 1.00 83.31 87 TYR A N 1
ATOM 689 C CA . TYR A 1 87 ? -9.916 0.928 -7.302 1.00 83.31 87 TYR A CA 1
ATOM 690 C C . TYR A 1 87 ? -10.339 2.363 -6.959 1.00 83.31 87 TYR A C 1
ATOM 692 O O . TYR A 1 87 ? -10.190 2.799 -5.813 1.00 83.31 87 TYR A O 1
ATOM 700 N N . GLY A 1 88 ? -10.874 3.108 -7.932 1.00 82.50 88 GLY A N 1
ATOM 701 C CA . GLY A 1 88 ? -11.355 4.474 -7.733 1.00 82.50 88 GLY A CA 1
ATOM 702 C C . GLY A 1 88 ? -10.258 5.447 -7.293 1.00 82.50 88 GLY A C 1
ATOM 703 O O . GLY A 1 88 ? -10.489 6.293 -6.433 1.00 82.50 88 GLY A O 1
ATOM 704 N N . VAL A 1 89 ? -9.050 5.309 -7.839 1.00 85.31 89 VAL A N 1
ATOM 705 C CA . VAL A 1 89 ? -7.920 6.216 -7.611 1.00 85.31 89 VAL A CA 1
ATOM 706 C C . VAL A 1 89 ? -7.950 7.307 -8.680 1.00 85.31 89 VAL A C 1
ATOM 708 O O . VAL A 1 89 ? -7.486 7.109 -9.801 1.00 85.31 89 VAL A O 1
ATOM 711 N N . THR A 1 90 ? -8.502 8.467 -8.334 1.00 87.38 90 THR A N 1
ATOM 712 C CA . THR A 1 90 ? -8.629 9.629 -9.231 1.00 87.38 90 THR A CA 1
ATOM 713 C C . THR A 1 90 ? -7.850 10.823 -8.693 1.00 87.38 90 THR A C 1
ATOM 715 O O . THR A 1 90 ? -7.526 10.872 -7.511 1.00 87.38 90 THR A O 1
ATOM 718 N N . GLU A 1 91 ? -7.552 11.812 -9.532 1.00 87.00 91 GLU A N 1
ATOM 719 C CA . GLU A 1 91 ? -6.868 13.040 -9.096 1.00 87.00 91 GLU A CA 1
ATOM 720 C C . GLU A 1 91 ? -7.652 13.808 -8.022 1.00 87.00 91 GLU A C 1
ATOM 722 O O . GLU A 1 91 ? -7.071 14.372 -7.097 1.00 87.00 91 GLU A O 1
ATOM 727 N N . HIS A 1 92 ? -8.981 13.765 -8.107 1.00 88.00 92 HIS A N 1
ATOM 728 C CA . HIS A 1 92 ? -9.896 14.474 -7.215 1.00 88.00 92 HIS A CA 1
ATOM 729 C C . HIS A 1 92 ? -10.718 13.514 -6.354 1.00 88.00 92 HIS A C 1
ATOM 731 O O . HIS A 1 92 ? -11.938 13.632 -6.266 1.00 88.00 92 HIS A O 1
ATOM 737 N N . LEU A 1 93 ? -10.055 12.548 -5.720 1.00 86.06 93 LEU A N 1
ATOM 738 C CA . LEU A 1 93 ? -10.710 11.677 -4.749 1.00 86.06 93 LEU A CA 1
ATOM 739 C C . LEU A 1 93 ? -11.103 12.500 -3.521 1.00 86.06 93 LEU A C 1
ATOM 741 O O . LEU A 1 93 ? -10.261 13.223 -2.992 1.00 86.06 93 LEU A O 1
ATOM 745 N N . ASN A 1 94 ? -12.337 12.378 -3.031 1.00 90.44 94 ASN A N 1
ATOM 746 C CA . ASN A 1 94 ? -12.720 12.977 -1.748 1.00 90.44 94 ASN A CA 1
ATOM 747 C C . ASN A 1 94 ? -12.594 11.983 -0.582 1.00 90.44 94 ASN A C 1
ATOM 749 O O . ASN A 1 94 ? -12.494 10.766 -0.760 1.00 90.44 94 ASN A O 1
ATOM 753 N N . ARG A 1 95 ? -12.600 12.493 0.654 1.00 90.88 95 ARG A N 1
ATOM 754 C CA . ARG A 1 95 ? -12.434 11.663 1.861 1.00 90.88 95 ARG A CA 1
ATOM 755 C C . ARG A 1 95 ? -13.495 10.568 1.991 1.00 90.88 95 ARG A C 1
ATOM 757 O O . ARG A 1 95 ? -13.183 9.473 2.460 1.00 90.88 95 ARG A O 1
ATOM 764 N N . THR A 1 96 ? -14.743 10.865 1.634 1.00 90.31 96 THR A N 1
ATOM 765 C CA . THR A 1 96 ? -15.870 9.926 1.750 1.00 90.31 96 THR A CA 1
ATOM 766 C C . THR A 1 96 ? -15.703 8.762 0.778 1.00 90.31 96 THR A C 1
ATOM 768 O O . THR A 1 96 ? -15.833 7.603 1.173 1.00 90.31 96 THR A O 1
ATOM 771 N N . GLU A 1 97 ? -15.333 9.057 -0.464 1.00 87.19 97 GLU A N 1
ATOM 772 C CA . GLU A 1 97 ? -14.988 8.062 -1.479 1.00 87.19 97 GLU A CA 1
ATOM 773 C C . GLU A 1 97 ? -13.765 7.248 -1.065 1.00 87.19 97 GLU A C 1
ATOM 775 O O . GLU A 1 97 ? -13.799 6.027 -1.140 1.00 87.19 97 GLU A O 1
ATOM 780 N N . ALA A 1 98 ? -12.720 7.881 -0.527 1.00 87.94 98 ALA A N 1
ATOM 781 C CA . ALA A 1 98 ? -11.543 7.164 -0.042 1.00 87.94 98 ALA A CA 1
ATOM 782 C C . ALA A 1 98 ? -11.883 6.163 1.075 1.00 87.94 98 ALA A C 1
ATOM 784 O O . ALA A 1 98 ? -11.369 5.045 1.085 1.00 87.94 98 ALA A O 1
ATOM 785 N N . VAL A 1 99 ? -12.764 6.540 2.009 1.00 86.69 99 VAL A N 1
ATOM 786 C CA . VAL A 1 99 ? -13.268 5.631 3.050 1.00 86.69 99 VAL A CA 1
ATOM 787 C C . VAL A 1 99 ? -14.050 4.474 2.432 1.00 86.69 99 VAL A C 1
ATOM 789 O O . VAL A 1 99 ? -13.817 3.325 2.810 1.00 86.69 99 VAL A O 1
ATOM 792 N N . LYS A 1 100 ? -14.934 4.762 1.469 1.00 88.44 100 LYS A N 1
ATOM 793 C CA . LYS A 1 100 ? -15.704 3.743 0.750 1.00 88.44 100 LYS A CA 1
ATOM 794 C C . LYS A 1 100 ? -14.779 2.773 0.014 1.00 88.44 100 LYS A C 1
ATOM 796 O O . LYS A 1 100 ? -14.933 1.567 0.172 1.00 88.44 100 LYS A O 1
ATOM 801 N N . ASN A 1 101 ? -13.806 3.278 -0.737 1.00 86.12 101 ASN A N 1
ATOM 802 C CA . ASN A 1 101 ? -12.887 2.462 -1.528 1.00 86.12 101 ASN A CA 1
ATOM 803 C C . ASN A 1 101 ? -12.052 1.567 -0.611 1.00 86.12 101 ASN A C 1
ATOM 805 O O . ASN A 1 101 ? -12.018 0.363 -0.817 1.00 86.12 101 ASN A O 1
ATOM 809 N N . ILE A 1 102 ? -11.482 2.114 0.473 1.00 86.88 102 ILE A N 1
ATOM 810 C CA . ILE A 1 102 ? -10.726 1.321 1.459 1.00 86.88 102 ILE A CA 1
ATOM 811 C C . ILE A 1 102 ? -11.593 0.231 2.093 1.00 86.88 102 ILE A C 1
ATOM 813 O O . ILE A 1 102 ? -11.088 -0.859 2.339 1.00 86.88 102 ILE A O 1
ATOM 817 N N . GLY A 1 103 ? -12.867 0.515 2.378 1.00 84.62 103 GLY A N 1
ATOM 818 C CA . GLY A 1 103 ? -13.781 -0.445 2.998 1.00 84.62 103 GLY A CA 1
ATOM 819 C C . GLY A 1 103 ? -13.990 -1.714 2.170 1.00 84.62 103 GLY A C 1
ATOM 820 O O . GLY A 1 103 ? -14.070 -2.797 2.751 1.00 84.62 103 GLY A O 1
ATOM 821 N N . HIS A 1 104 ? -14.013 -1.582 0.841 1.00 89.25 104 HIS A N 1
ATOM 822 C CA . HIS A 1 104 ? -14.260 -2.690 -0.085 1.00 89.25 104 HIS A CA 1
ATOM 823 C C . HIS A 1 104 ? -13.015 -3.507 -0.436 1.00 89.25 104 HIS A C 1
ATOM 825 O O . HIS A 1 104 ? -13.176 -4.591 -0.976 1.00 89.25 104 HIS A O 1
ATOM 831 N N . LEU A 1 105 ? -11.807 -3.026 -0.116 1.00 86.81 105 LEU A N 1
ATOM 832 C CA . LEU A 1 105 ? -10.580 -3.757 -0.431 1.00 86.81 105 LEU A CA 1
ATOM 833 C C . LEU A 1 105 ? -10.470 -5.039 0.398 1.00 86.81 105 LEU A C 1
ATOM 835 O O . LEU A 1 105 ? -10.567 -5.010 1.638 1.00 86.81 105 LEU A O 1
ATOM 839 N N . ASP A 1 106 ? -10.185 -6.138 -0.288 1.00 90.94 106 ASP A N 1
ATOM 840 C CA . ASP A 1 106 ? -9.752 -7.395 0.303 1.00 90.94 106 ASP A CA 1
ATOM 841 C C . ASP A 1 106 ? -8.224 -7.602 0.168 1.00 90.94 106 ASP A C 1
ATOM 843 O O . ASP A 1 106 ? -7.468 -6.703 -0.219 1.00 90.94 106 ASP A O 1
ATOM 847 N N . LYS A 1 107 ? -7.724 -8.771 0.589 1.00 89.69 107 LYS A N 1
ATOM 848 C CA . LYS A 1 107 ? -6.288 -9.089 0.502 1.00 89.69 107 LYS A CA 1
ATOM 849 C C . LYS A 1 107 ? -5.825 -9.290 -0.945 1.00 89.69 107 LYS A C 1
ATOM 851 O O . LYS A 1 107 ? -4.693 -8.926 -1.258 1.00 89.69 107 LYS A O 1
ATOM 856 N N . THR A 1 108 ? -6.683 -9.846 -1.796 1.00 92.94 108 THR A N 1
ATOM 857 C CA . THR A 1 108 ? -6.423 -10.082 -3.221 1.00 92.94 108 THR A CA 1
ATOM 858 C C . THR A 1 108 ? -6.274 -8.755 -3.950 1.00 92.94 108 THR A C 1
ATOM 860 O O . THR A 1 108 ? -5.293 -8.554 -4.661 1.00 92.94 108 THR A O 1
ATOM 863 N N . ASP A 1 109 ? -7.181 -7.817 -3.683 1.00 89.06 109 ASP A N 1
ATOM 864 C CA . ASP A 1 109 ? -7.157 -6.474 -4.248 1.00 89.06 109 ASP A CA 1
ATOM 865 C C . ASP A 1 109 ? -5.852 -5.755 -3.899 1.00 89.06 109 ASP A C 1
ATOM 867 O O . ASP A 1 109 ? -5.185 -5.159 -4.743 1.00 89.06 109 ASP A O 1
ATOM 871 N N . LEU A 1 110 ? -5.445 -5.836 -2.629 1.00 87.00 110 LEU A N 1
ATOM 872 C CA . LEU A 1 110 ? -4.203 -5.229 -2.164 1.00 87.00 110 LEU A CA 1
ATOM 873 C C . LEU A 1 110 ? -2.968 -5.869 -2.804 1.00 87.00 110 LEU A C 1
ATOM 875 O O . LEU A 1 110 ? -2.028 -5.144 -3.132 1.00 87.00 110 LEU A O 1
ATOM 879 N N . ALA A 1 111 ? -2.956 -7.191 -2.990 1.00 87.94 111 ALA A N 1
ATOM 880 C CA . ALA A 1 111 ? -1.872 -7.884 -3.679 1.00 87.94 111 ALA A CA 1
ATOM 881 C C . ALA A 1 111 ? -1.777 -7.459 -5.154 1.00 87.94 111 ALA A C 1
ATOM 883 O O . ALA A 1 111 ? -0.685 -7.150 -5.629 1.00 87.94 111 ALA A O 1
ATOM 884 N N . GLU A 1 112 ? -2.912 -7.344 -5.846 1.00 88.56 112 GLU A N 1
ATOM 885 C CA . GLU A 1 112 ? -2.970 -6.877 -7.234 1.00 88.56 112 GLU A CA 1
ATOM 886 C C . GLU A 1 112 ? -2.503 -5.421 -7.366 1.00 88.56 112 GLU A C 1
ATOM 888 O O . GLU A 1 112 ? -1.719 -5.099 -8.259 1.00 88.56 112 GLU A O 1
ATOM 893 N N . ILE A 1 113 ? -2.911 -4.540 -6.442 1.00 85.62 113 ILE A N 1
ATOM 894 C CA . ILE A 1 113 ? -2.410 -3.160 -6.388 1.00 85.62 113 ILE A CA 1
ATOM 895 C C . ILE A 1 113 ? -0.888 -3.156 -6.220 1.00 85.62 113 ILE A C 1
ATOM 897 O O . ILE A 1 113 ? -0.212 -2.399 -6.911 1.00 85.62 113 ILE A O 1
ATOM 901 N N . ILE A 1 114 ? -0.337 -3.980 -5.320 1.00 86.62 114 ILE A N 1
ATOM 902 C CA . ILE A 1 114 ? 1.113 -4.063 -5.083 1.00 86.62 114 ILE A CA 1
ATOM 903 C C . ILE A 1 114 ? 1.855 -4.511 -6.347 1.00 86.62 114 ILE A C 1
ATOM 905 O O . ILE A 1 114 ? 2.864 -3.899 -6.710 1.00 86.62 114 ILE A O 1
ATOM 909 N N . ASP A 1 115 ? 1.363 -5.552 -7.017 1.00 88.94 115 ASP A N 1
ATOM 910 C CA . ASP A 1 115 ? 1.989 -6.083 -8.229 1.00 88.94 115 ASP A CA 1
ATOM 911 C C . ASP A 1 115 ? 1.904 -5.086 -9.396 1.00 88.94 115 ASP A C 1
ATOM 913 O O . ASP A 1 115 ? 2.860 -4.955 -10.166 1.00 88.94 115 ASP A O 1
ATOM 917 N N . GLY A 1 116 ? 0.821 -4.306 -9.456 1.00 85.38 116 GLY A N 1
ATOM 918 C CA . GLY A 1 116 ? 0.594 -3.268 -10.456 1.00 85.38 116 GLY A CA 1
ATOM 919 C C . GLY A 1 116 ? 1.456 -2.010 -10.324 1.00 85.38 116 GLY A C 1
ATOM 920 O O . GLY A 1 116 ? 1.519 -1.224 -11.266 1.00 85.38 116 GLY A O 1
ATOM 921 N N . ILE A 1 117 ? 2.138 -1.777 -9.198 1.00 84.06 117 ILE A N 1
ATOM 922 C CA . ILE A 1 117 ? 3.020 -0.605 -9.058 1.00 84.06 117 ILE A CA 1
ATOM 923 C C . ILE A 1 117 ? 4.265 -0.806 -9.937 1.00 84.06 117 ILE A C 1
ATOM 925 O O . ILE A 1 117 ? 4.956 -1.808 -9.761 1.00 84.06 117 ILE A O 1
ATOM 929 N N . PRO A 1 118 ? 4.638 0.125 -10.834 1.00 85.62 118 PRO A N 1
ATOM 930 C CA . PRO A 1 118 ? 5.856 -0.028 -11.627 1.00 85.62 118 PRO A CA 1
ATOM 931 C C . PRO A 1 118 ? 7.109 -0.111 -10.747 1.00 85.62 118 PRO A C 1
ATOM 933 O O . PRO A 1 118 ? 7.262 0.656 -9.796 1.00 85.62 118 PRO A O 1
ATOM 936 N N . ASP A 1 119 ? 8.051 -0.992 -11.091 1.00 84.94 119 ASP A N 1
ATOM 937 C CA . ASP A 1 119 ? 9.288 -1.183 -10.313 1.00 84.94 119 ASP A CA 1
ATOM 938 C C . ASP A 1 119 ? 10.056 0.130 -10.125 1.00 84.94 119 ASP A C 1
ATOM 940 O O . ASP A 1 119 ? 10.557 0.417 -9.040 1.00 84.94 119 ASP A O 1
ATOM 944 N N . GLN A 1 120 ? 10.068 0.973 -11.159 1.00 82.00 120 GLN A N 1
ATOM 945 C CA . GLN A 1 120 ? 10.705 2.291 -11.157 1.00 82.00 120 GLN A CA 1
ATOM 946 C C . GLN A 1 120 ? 10.152 3.202 -10.051 1.00 82.00 120 GLN A C 1
ATOM 948 O O . GLN A 1 120 ? 10.907 3.929 -9.403 1.00 82.00 120 GLN A O 1
ATOM 953 N N . VAL A 1 121 ? 8.842 3.130 -9.797 1.00 79.06 121 VAL A N 1
ATOM 954 C CA . VAL A 1 121 ? 8.174 3.881 -8.728 1.00 79.06 121 VAL A CA 1
ATOM 955 C C . VAL A 1 121 ? 8.625 3.340 -7.378 1.00 79.06 121 VAL A C 1
ATOM 957 O O . VAL A 1 121 ? 9.056 4.113 -6.525 1.00 79.06 121 VAL A O 1
ATOM 960 N N . VAL A 1 122 ? 8.612 2.015 -7.197 1.00 80.19 122 VAL A N 1
ATOM 961 C CA . VAL A 1 122 ? 9.088 1.376 -5.959 1.00 80.19 122 VAL A CA 1
ATOM 962 C C . VAL A 1 122 ? 10.523 1.806 -5.655 1.00 80.19 122 VAL A C 1
ATOM 964 O O . VAL A 1 122 ? 10.795 2.320 -4.572 1.00 80.19 122 VAL A O 1
ATOM 967 N N . ILE A 1 123 ? 11.419 1.689 -6.635 1.00 80.69 123 ILE A N 1
ATOM 968 C CA . ILE A 1 123 ? 12.827 2.084 -6.538 1.00 80.69 123 ILE A CA 1
ATOM 969 C C . ILE A 1 123 ? 12.969 3.564 -6.173 1.00 80.69 123 ILE A C 1
ATOM 971 O O . ILE A 1 123 ? 13.732 3.903 -5.267 1.00 80.69 123 ILE A O 1
ATOM 975 N N . LYS A 1 124 ? 12.235 4.462 -6.845 1.00 78.56 124 LYS A N 1
ATOM 976 C CA . LYS A 1 124 ? 12.257 5.906 -6.561 1.00 78.56 124 LYS A CA 1
ATOM 977 C C . LYS A 1 124 ? 11.910 6.176 -5.096 1.00 78.56 124 LYS A C 1
ATOM 979 O O . LYS A 1 124 ? 12.627 6.924 -4.431 1.00 78.56 124 LYS A O 1
ATOM 984 N N . TYR A 1 125 ? 10.865 5.536 -4.571 1.00 74.19 125 TYR A N 1
ATOM 985 C CA . TYR A 1 125 ? 10.470 5.697 -3.170 1.00 74.19 125 TYR A CA 1
ATOM 986 C C . TYR A 1 125 ? 11.459 5.066 -2.193 1.00 74.19 125 TYR A C 1
ATOM 988 O O . TYR A 1 125 ? 11.741 5.683 -1.166 1.00 74.19 125 TYR A O 1
ATOM 996 N N . VAL A 1 126 ? 12.041 3.908 -2.520 1.00 75.56 126 VAL A N 1
ATOM 997 C CA . VAL A 1 126 ? 13.138 3.313 -1.738 1.00 75.56 126 VAL A CA 1
ATOM 998 C C . VAL A 1 126 ? 14.308 4.289 -1.645 1.00 75.56 126 VAL A C 1
ATOM 1000 O O . VAL A 1 126 ? 14.760 4.589 -0.546 1.00 75.56 126 VAL A O 1
ATOM 1003 N N . LYS A 1 127 ? 14.759 4.851 -2.772 1.00 72.81 127 LYS A N 1
ATOM 1004 C CA . LYS A 1 127 ? 15.883 5.799 -2.825 1.00 72.81 127 LYS A CA 1
ATOM 1005 C C . LYS A 1 127 ? 15.589 7.077 -2.033 1.00 72.81 127 LYS A C 1
ATOM 1007 O O . LYS A 1 127 ? 16.432 7.511 -1.254 1.00 72.81 127 LYS A O 1
ATOM 1012 N N . ILE A 1 128 ? 14.391 7.654 -2.175 1.00 70.62 128 ILE A N 1
ATOM 1013 C CA . ILE A 1 128 ? 13.957 8.826 -1.388 1.00 70.62 128 ILE A CA 1
ATOM 1014 C C . ILE A 1 128 ? 13.947 8.500 0.107 1.00 70.62 128 ILE A C 1
ATOM 1016 O O . ILE A 1 128 ? 14.410 9.301 0.919 1.00 70.62 128 ILE A O 1
ATOM 1020 N N . TYR A 1 129 ? 13.430 7.328 0.474 1.00 66.88 129 TYR A N 1
ATOM 1021 C CA . 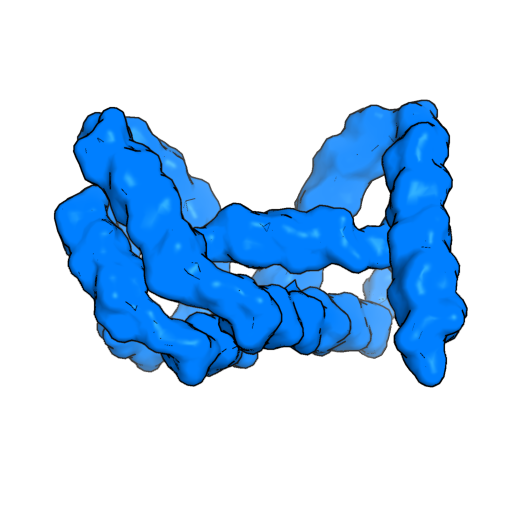TYR A 1 129 ? 13.356 6.888 1.857 1.00 66.88 129 TYR A CA 1
ATOM 1022 C C . TYR A 1 129 ? 14.750 6.670 2.453 1.00 66.88 129 TYR A C 1
ATOM 1024 O O . TYR A 1 129 ? 15.038 7.218 3.515 1.00 66.88 129 TYR A O 1
ATOM 1032 N N . ILE A 1 130 ? 15.627 5.937 1.763 1.00 66.62 130 ILE A N 1
ATOM 1033 C CA . ILE A 1 130 ? 17.018 5.734 2.179 1.00 66.62 130 ILE A CA 1
ATOM 1034 C C . ILE A 1 130 ? 17.704 7.086 2.319 1.00 66.62 130 ILE A C 1
ATOM 1036 O O . ILE A 1 130 ? 18.237 7.354 3.380 1.00 66.62 130 ILE A O 1
ATOM 1040 N N . LYS A 1 131 ? 17.618 7.978 1.327 1.00 64.12 131 LYS A N 1
ATOM 1041 C CA . LYS A 1 131 ? 18.236 9.309 1.398 1.00 64.12 131 LYS A CA 1
ATOM 1042 C C . LYS A 1 131 ? 17.759 10.097 2.619 1.00 64.12 131 LYS A C 1
ATOM 1044 O O . LYS A 1 131 ? 18.572 10.529 3.424 1.00 64.12 131 LYS A O 1
ATOM 1049 N N . LYS A 1 132 ? 16.442 10.193 2.825 1.00 62.50 132 LYS A N 1
ATOM 1050 C CA . LYS A 1 132 ? 15.858 10.911 3.967 1.00 62.50 132 LYS A CA 1
ATOM 1051 C C . LYS A 1 132 ? 16.293 10.330 5.315 1.00 62.50 132 LYS A C 1
ATOM 1053 O O . LYS A 1 132 ? 16.497 11.089 6.254 1.00 62.50 132 LYS A O 1
ATOM 1058 N N . ASN A 1 133 ? 16.413 9.007 5.414 1.00 56.78 133 ASN A N 1
ATOM 1059 C CA . ASN A 1 133 ? 16.795 8.345 6.657 1.00 56.78 133 ASN A CA 1
ATOM 1060 C C . ASN A 1 133 ? 18.309 8.248 6.840 1.00 56.78 133 ASN A C 1
ATOM 1062 O O . ASN A 1 133 ? 18.735 8.250 7.974 1.00 56.78 133 ASN A O 1
ATOM 1066 N N . VAL A 1 134 ? 19.122 8.205 5.786 1.00 54.31 134 VAL A N 1
ATOM 1067 C CA . VAL A 1 134 ? 20.595 8.246 5.847 1.00 54.31 134 VAL A CA 1
ATOM 1068 C C . VAL A 1 134 ? 21.070 9.655 6.188 1.00 54.31 134 VAL A C 1
ATOM 1070 O O . VAL A 1 134 ? 21.946 9.806 7.034 1.00 54.31 134 VAL A O 1
ATOM 1073 N N . ASP A 1 135 ? 20.414 10.685 5.647 1.00 51.34 135 ASP A N 1
ATOM 1074 C CA . ASP A 1 135 ? 20.635 12.080 6.046 1.00 51.34 135 ASP A CA 1
ATOM 1075 C C . ASP A 1 135 ? 20.246 12.314 7.524 1.00 51.34 135 ASP A C 1
ATOM 1077 O O . ASP A 1 135 ? 20.796 13.195 8.184 1.00 51.34 135 ASP A O 1
ATOM 1081 N N . GLN A 1 136 ? 19.335 11.495 8.068 1.00 47.31 136 GLN A N 1
ATOM 1082 C CA . GLN A 1 136 ? 18.967 11.468 9.491 1.00 47.31 136 GLN A CA 1
ATOM 1083 C C . GLN A 1 136 ? 19.803 10.470 10.324 1.00 47.31 136 GLN A C 1
ATOM 1085 O O . GLN A 1 136 ? 19.961 10.663 11.525 1.00 47.31 136 GLN A O 1
ATOM 1090 N N . ALA A 1 137 ? 20.384 9.435 9.710 1.00 43.09 137 ALA A N 1
ATOM 1091 C CA . ALA A 1 137 ? 21.112 8.335 10.345 1.00 43.09 137 ALA A CA 1
ATOM 1092 C C . ALA A 1 137 ? 22.633 8.530 10.275 1.00 43.09 137 ALA A C 1
ATOM 1094 O O . ALA A 1 137 ? 23.389 7.619 9.937 1.00 43.09 137 ALA A O 1
ATOM 1095 N N . LYS A 1 138 ? 23.089 9.695 10.746 1.00 49.62 138 LYS A N 1
ATOM 1096 C CA . LYS A 1 138 ? 24.345 9.738 11.512 1.00 49.62 138 LYS A CA 1
ATOM 1097 C C . LYS A 1 138 ? 24.234 8.995 12.860 1.00 49.62 138 LYS A C 1
ATOM 1099 O O . LYS A 1 138 ? 25.253 8.795 13.510 1.00 49.62 138 LYS A O 1
ATOM 1104 N N . ASP A 1 139 ? 23.048 8.508 13.236 1.00 45.81 139 ASP A N 1
ATOM 1105 C CA . ASP A 1 139 ? 22.832 7.664 14.413 1.00 45.81 139 ASP A CA 1
ATOM 1106 C C . ASP A 1 139 ? 22.907 6.161 14.077 1.00 45.81 139 ASP A C 1
ATOM 1108 O O . ASP A 1 139 ? 21.965 5.541 13.579 1.00 45.81 139 ASP A O 1
ATOM 1112 N N . GLN A 1 140 ? 24.046 5.551 14.422 1.00 50.31 140 GLN A N 1
ATOM 1113 C CA . GLN A 1 140 ? 24.391 4.123 14.270 1.00 50.31 140 GLN A CA 1
ATOM 1114 C C . GLN A 1 140 ? 23.377 3.126 14.879 1.00 50.31 140 GLN A C 1
ATOM 1116 O O . GLN A 1 140 ? 23.423 1.930 14.585 1.00 50.31 140 GLN A O 1
ATOM 1121 N N . ILE A 1 141 ? 22.448 3.602 15.708 1.00 49.16 141 ILE A N 1
ATOM 1122 C CA . ILE A 1 141 ? 21.488 2.794 16.471 1.00 49.16 141 ILE A CA 1
ATOM 1123 C C . ILE A 1 141 ? 20.466 2.106 15.550 1.00 49.16 141 ILE A C 1
ATOM 1125 O O . ILE A 1 141 ? 20.073 0.965 15.795 1.00 49.16 141 ILE A O 1
ATOM 1129 N N . PHE A 1 142 ? 20.063 2.755 14.454 1.00 44.75 142 PHE A N 1
ATOM 1130 C CA . PHE A 1 142 ? 19.010 2.235 13.575 1.00 44.75 142 PHE A CA 1
ATOM 1131 C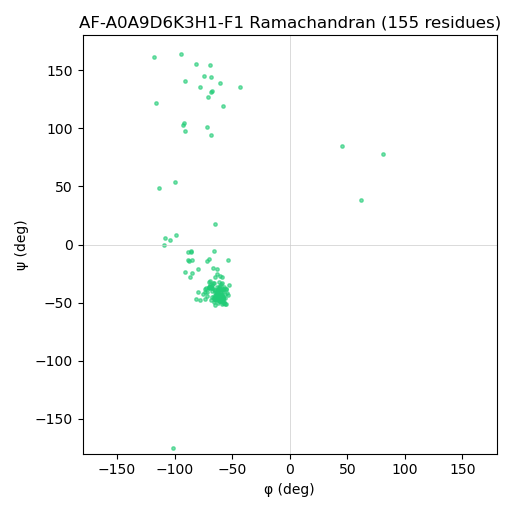 C . PHE A 1 142 ? 19.468 1.022 12.746 1.00 44.75 142 PHE A C 1
ATOM 1133 O O . PHE A 1 142 ? 18.757 0.021 12.648 1.00 44.75 142 PHE A O 1
ATOM 1140 N N . LEU A 1 143 ? 20.698 1.054 12.220 1.00 44.09 143 LEU A N 1
ATOM 1141 C CA . LEU A 1 143 ? 21.268 -0.061 11.452 1.00 44.09 143 LEU A CA 1
ATOM 1142 C C . LEU A 1 143 ? 21.480 -1.316 12.316 1.00 44.09 143 LEU A C 1
ATOM 1144 O O . LEU A 1 143 ? 21.301 -2.434 11.833 1.00 44.09 143 LEU A O 1
ATOM 1148 N N . GLN A 1 144 ? 21.798 -1.143 13.603 1.00 48.19 144 GLN A N 1
ATOM 1149 C CA . GLN A 1 144 ? 21.926 -2.253 14.552 1.00 48.19 144 GLN A CA 1
ATOM 1150 C C . GLN A 1 144 ? 20.573 -2.897 14.887 1.00 48.19 144 GLN A C 1
ATOM 1152 O O . GLN A 1 144 ? 20.481 -4.120 15.009 1.00 48.19 144 GLN A O 1
ATOM 1157 N N . GLN A 1 145 ? 19.503 -2.100 14.986 1.00 46.94 145 GLN A N 1
ATOM 1158 C CA . GLN A 1 145 ? 18.155 -2.623 15.230 1.00 46.94 145 GLN A CA 1
ATOM 1159 C C . GLN A 1 145 ? 17.661 -3.481 14.060 1.00 46.94 145 GLN A C 1
ATOM 1161 O O . GLN A 1 145 ? 17.121 -4.567 14.288 1.00 46.94 145 GLN A O 1
ATOM 1166 N N . ILE A 1 146 ? 17.933 -3.057 12.824 1.00 47.69 146 ILE A N 1
ATOM 1167 C CA . ILE A 1 146 ? 17.607 -3.818 11.612 1.00 47.69 146 ILE A CA 1
ATOM 1168 C C . ILE A 1 146 ? 18.384 -5.146 11.548 1.00 47.69 146 ILE A C 1
ATOM 1170 O O . ILE A 1 146 ? 17.781 -6.187 11.287 1.00 47.69 146 ILE A O 1
ATOM 1174 N N . ASP A 1 147 ? 19.689 -5.150 11.849 1.00 47.06 147 ASP A N 1
ATOM 1175 C CA . ASP A 1 147 ? 20.505 -6.381 11.870 1.00 47.06 147 ASP A CA 1
ATOM 1176 C C . ASP A 1 147 ? 19.998 -7.390 12.922 1.00 47.06 147 ASP A C 1
ATOM 1178 O O . ASP A 1 147 ? 19.943 -8.598 12.680 1.00 47.06 147 ASP A O 1
ATOM 1182 N N . SER A 1 148 ? 19.555 -6.892 14.082 1.00 48.78 148 SER A N 1
ATOM 1183 C CA . SER A 1 148 ? 19.043 -7.730 15.174 1.00 48.78 148 SER A CA 1
ATOM 1184 C C . SER A 1 148 ? 17.706 -8.406 14.848 1.00 48.78 148 SER A C 1
ATOM 1186 O O . SER A 1 148 ? 17.473 -9.553 15.237 1.00 48.78 148 SER A O 1
ATOM 1188 N N . LEU A 1 149 ? 16.827 -7.714 14.119 1.00 45.66 149 LEU A N 1
ATOM 1189 C CA . LEU A 1 149 ? 15.545 -8.261 13.682 1.00 45.66 149 LEU A CA 1
ATOM 1190 C C . LEU A 1 149 ? 15.748 -9.291 12.571 1.00 45.66 149 LEU A C 1
ATOM 1192 O O . LEU A 1 149 ? 15.094 -10.333 12.597 1.00 45.66 149 LEU A O 1
ATOM 1196 N N . TRP A 1 150 ? 16.709 -9.063 11.671 1.00 47.53 150 TRP A N 1
ATOM 1197 C CA . TRP A 1 150 ? 17.047 -10.038 10.639 1.00 47.53 150 TRP A CA 1
ATOM 1198 C C . TRP A 1 150 ? 17.563 -11.349 11.209 1.00 47.53 150 TRP A C 1
ATOM 1200 O O . TRP A 1 150 ? 17.053 -12.401 10.837 1.00 47.53 150 TRP A O 1
ATOM 1210 N N . LYS A 1 151 ? 18.489 -11.296 12.174 1.00 51.66 151 LYS A N 1
ATOM 1211 C CA . LYS A 1 151 ? 18.959 -12.501 12.875 1.00 51.66 151 LYS A CA 1
ATOM 1212 C C . LYS A 1 151 ? 17.820 -13.265 13.546 1.00 51.66 151 LYS A C 1
ATOM 1214 O O . LYS A 1 151 ? 17.819 -14.487 13.530 1.00 51.66 151 LYS A O 1
ATOM 1219 N N . LYS A 1 152 ? 16.822 -12.567 14.096 1.00 52.03 152 LYS A N 1
ATOM 1220 C CA . LYS A 1 152 ? 15.654 -13.217 14.712 1.00 52.03 152 LYS A CA 1
ATOM 1221 C C . LYS A 1 152 ? 14.739 -13.903 13.703 1.00 52.03 152 LYS A C 1
ATOM 1223 O O . LYS A 1 152 ? 14.109 -14.887 14.070 1.00 52.03 152 LYS A O 1
ATOM 1228 N N . ILE A 1 153 ? 14.641 -13.389 12.480 1.00 46.22 153 ILE A N 1
ATOM 1229 C CA . ILE A 1 153 ? 13.828 -13.991 11.418 1.00 46.22 153 ILE A CA 1
ATOM 1230 C C . ILE A 1 153 ? 14.573 -15.175 10.788 1.00 46.22 153 ILE A C 1
ATOM 1232 O O . ILE A 1 153 ? 13.967 -16.218 10.578 1.00 46.22 153 ILE A O 1
ATOM 1236 N N . THR A 1 154 ? 15.885 -15.060 10.560 1.00 43.22 154 THR A N 1
ATOM 1237 C CA . THR A 1 154 ? 16.690 -16.127 9.939 1.00 43.22 154 THR A CA 1
ATOM 1238 C C . THR A 1 154 ? 17.091 -17.251 10.892 1.00 43.22 154 THR A C 1
ATOM 1240 O O . THR A 1 154 ? 17.387 -18.337 10.420 1.00 43.22 154 THR A O 1
ATOM 1243 N N . GLN A 1 155 ? 17.087 -17.034 12.213 1.00 45.53 155 GLN A N 1
ATOM 1244 C CA . GLN A 1 155 ? 17.308 -18.101 13.206 1.00 45.53 155 GLN A CA 1
ATOM 1245 C C . GLN A 1 155 ? 16.022 -18.828 13.633 1.00 45.53 155 GLN A C 1
ATOM 1247 O O . GLN A 1 155 ? 16.095 -19.784 14.400 1.00 45.53 155 GLN A O 1
ATOM 1252 N N . LYS A 1 156 ? 14.843 -18.360 13.198 1.00 37.03 156 LYS A N 1
ATOM 1253 C CA . LYS A 1 156 ? 13.546 -19.012 13.464 1.00 37.03 156 LYS A CA 1
ATOM 1254 C C . LYS A 1 156 ? 12.923 -19.684 12.234 1.00 37.03 156 LYS A C 1
ATOM 1256 O O . LYS A 1 156 ? 11.792 -20.155 12.340 1.00 37.03 156 LYS A O 1
ATOM 1261 N N . ALA A 1 157 ? 13.645 -19.719 11.116 1.00 37.34 157 ALA A N 1
ATOM 1262 C CA . ALA A 1 157 ? 13.383 -20.583 9.967 1.00 37.34 157 ALA A CA 1
ATOM 1263 C C . ALA A 1 157 ? 14.356 -21.767 10.017 1.00 37.34 157 ALA A C 1
ATOM 1265 O O . ALA A 1 157 ? 13.930 -22.878 9.643 1.00 37.34 157 ALA A O 1
#

Sequence (157 aa):
MIKILLAVLLFLPGKVCADGINELSDRAIAATVKTLAKVFVETVDLEKFKAKHIRSLSKMTEEKFQKRYIEIYDVVKDIPAELRVKYGVTEHLNRTEAVKNIGHLDKTDLAEIIDGIPDQVVIKYVKIYIKKNVDQAKDQIFLQQIDSLWKKITQKA

Mean predicted aligned error: 11.62 Å

pLDDT: mean 70.83, std 19.54, range [32.53, 94.5]

Secondary structure (DSSP, 8-state):
-HHHHHHHHTTS-TTS-SS---HHHHHHHHHHHHHHHHHHHHHS-HHHHHHHHHHHHHTS-HHHHHHHHHHHHHHHTTS-HHHHHHTT--TT--HHHHHHHHHH--HHHHHHHHHHS-HHHHHHHHHHHHHHHHTT---THHHHHHHHHHHHHHT--

Solvent-accessible surface area (backbone atoms only — not comparable to full-atom values): 9148 Å² total; per-residue (Å²): 106,70,65,50,58,49,50,37,62,71,68,57,67,90,79,78,70,97,67,81,88,45,74,70,55,46,51,52,50,22,53,50,46,45,50,49,40,39,54,48,52,72,70,46,64,56,68,64,53,44,52,54,50,42,57,56,51,75,73,46,54,64,69,63,42,48,64,52,44,53,66,49,44,73,64,55,68,68,30,50,66,70,59,28,61,76,62,65,63,54,98,82,61,48,64,69,55,52,43,53,46,55,70,71,59,51,64,67,55,52,42,52,54,50,70,48,45,46,52,70,57,49,38,51,52,49,52,52,48,51,50,60,46,52,78,64,46,84,51,72,65,60,60,53,54,49,54,54,53,48,52,57,56,67,73,72,109

Foldseek 3Di:
DVVLLVVLLLQDQLPQDPDDDDPVSLLVQLVSSLVSSLVCLVPDPLVVVLVVVLVVLVPDDQVRVLVVLQVVLVLLVQFPPVLCVVQVPDNDDTSVNVNVSSVPDHSVNSSVSSVRRDSVSSSVVSVVVSVVVVVVPVPPVSNVVSVVVVCVVVVVD

Nearest PDB structures (foldseek):
  2q13-assembly1_A-2  TM=2.105E-01  e=3.919E+00  Homo sapiens
  5c5b-assembly1_A  TM=1.479E-01  e=4.594E+00  Homo sapiens

Radius of gyration: 16.78 Å; Cα contacts (8 Å, |Δi|>4): 93; chains: 1; bounding box: 44×41×32 Å